Protein AF-A0A838LC23-F1 (afdb_monomer_lite)

pLDDT: mean 72.37, std 18.33, range [34.78, 92.19]

Radius of gyration: 17.29 Å; chains: 1; bounding box: 54×26×39 Å

Foldseek 3Di:
DDDDDAPDDDDDDPPVPPQKDALVRLCVLQVDDSVVVVVCCVVVLFDWDPPPPPGNNDHTIGGPVRNVSSNVLVVCVVVVNDPVLVVQQVVCCVVPVAGDDDPDGDDDPPPPDDDD

Structure (mmCIF, N/CA/C/O backbone):
data_AF-A0A838LC23-F1
#
_entry.id   AF-A0A838LC23-F1
#
loop_
_atom_site.group_PDB
_atom_site.id
_atom_site.type_symbol
_atom_site.label_atom_id
_atom_site.label_alt_id
_atom_site.label_comp_id
_atom_site.label_asym_id
_atom_site.label_entity_id
_atom_site.label_seq_id
_atom_site.pdbx_PDB_ins_code
_atom_site.Cartn_x
_atom_site.Cartn_y
_atom_site.Cartn_z
_atom_site.occupancy
_atom_site.B_iso_or_equiv
_atom_site.auth_seq_id
_atom_site.auth_comp_id
_atom_site.auth_asym_id
_atom_site.auth_atom_id
_atom_site.pdbx_PDB_model_num
ATOM 1 N N . MET A 1 1 ? 33.269 -15.968 -27.480 1.00 42.66 1 MET A N 1
ATOM 2 C CA . MET A 1 1 ? 33.256 -14.563 -27.023 1.00 42.66 1 MET A CA 1
ATOM 3 C C . MET A 1 1 ? 31.941 -14.338 -26.306 1.00 42.66 1 MET A C 1
ATOM 5 O O . MET A 1 1 ? 30.905 -14.372 -26.953 1.00 42.66 1 MET A O 1
ATOM 9 N N . ILE A 1 2 ? 31.968 -14.245 -24.980 1.00 35.91 2 ILE A N 1
ATOM 10 C CA . ILE A 1 2 ? 30.769 -14.066 -24.156 1.00 35.91 2 ILE A CA 1
ATOM 11 C C . ILE A 1 2 ? 30.763 -12.587 -23.769 1.00 35.91 2 ILE A C 1
ATOM 13 O O . ILE A 1 2 ? 31.523 -12.183 -22.892 1.00 35.91 2 ILE A O 1
ATOM 17 N N . SER A 1 3 ? 30.007 -11.758 -24.488 1.00 36.31 3 SER A N 1
ATOM 18 C CA . SER A 1 3 ? 29.902 -10.333 -24.165 1.00 36.31 3 SER A CA 1
ATOM 19 C C . SER A 1 3 ? 28.948 -10.154 -22.991 1.00 36.31 3 SER A C 1
ATOM 21 O O . SER A 1 3 ? 27.731 -10.192 -23.150 1.00 36.31 3 SER A O 1
ATOM 23 N N . ASN A 1 4 ? 29.532 -9.960 -21.813 1.00 42.53 4 ASN A N 1
ATOM 24 C CA . ASN A 1 4 ? 28.885 -9.443 -20.618 1.00 42.53 4 ASN A CA 1
ATOM 25 C C . ASN A 1 4 ? 29.453 -8.040 -20.361 1.00 42.53 4 ASN A C 1
ATOM 27 O O . ASN A 1 4 ? 30.651 -7.939 -20.125 1.00 42.53 4 ASN A O 1
ATOM 31 N N . VAL A 1 5 ? 28.628 -6.988 -20.447 1.00 43.78 5 VAL A N 1
ATOM 32 C CA . VAL A 1 5 ? 28.786 -5.703 -19.730 1.00 43.78 5 VAL A CA 1
ATOM 33 C C . VAL A 1 5 ? 27.524 -4.841 -19.941 1.00 43.78 5 VAL A C 1
ATOM 35 O O . VAL A 1 5 ? 27.217 -4.385 -21.038 1.00 43.78 5 VAL A O 1
ATOM 38 N N . SER A 1 6 ? 26.777 -4.691 -18.846 1.00 38.75 6 SER A N 1
ATOM 39 C CA . SER A 1 6 ? 26.030 -3.512 -18.382 1.00 38.75 6 SER A CA 1
ATOM 40 C C . SER A 1 6 ? 25.152 -2.721 -19.368 1.00 38.75 6 SER A C 1
ATOM 42 O O . SER A 1 6 ? 25.588 -1.732 -19.951 1.00 38.75 6 SER A O 1
ATOM 44 N N . ARG A 1 7 ? 23.846 -3.027 -19.404 1.00 47.00 7 ARG A N 1
ATOM 45 C CA . ARG A 1 7 ? 22.802 -2.063 -19.814 1.00 47.00 7 ARG A CA 1
ATOM 46 C C . ARG A 1 7 ? 22.280 -1.296 -18.593 1.00 47.00 7 ARG A C 1
ATOM 48 O O . ARG A 1 7 ? 21.163 -1.503 -18.137 1.00 47.00 7 ARG A O 1
ATOM 55 N N . ILE A 1 8 ? 23.106 -0.405 -18.056 1.00 45.53 8 ILE A N 1
ATOM 56 C CA . ILE A 1 8 ? 22.646 0.679 -17.178 1.00 45.53 8 ILE A CA 1
ATOM 57 C C . ILE A 1 8 ? 22.173 1.828 -18.078 1.00 45.53 8 ILE A C 1
ATOM 59 O O . ILE A 1 8 ? 22.961 2.352 -18.859 1.00 45.53 8 ILE A O 1
ATOM 63 N N . GLY A 1 9 ? 20.882 2.178 -18.016 1.00 54.19 9 GLY A N 1
ATOM 64 C CA . GLY A 1 9 ? 20.316 3.319 -18.755 1.00 54.19 9 GLY A CA 1
ATOM 65 C C . GLY A 1 9 ? 19.369 2.999 -19.917 1.00 54.19 9 GLY A C 1
ATOM 66 O O . GLY A 1 9 ? 19.080 3.893 -20.708 1.00 54.19 9 GLY A O 1
ATOM 67 N N . GLN A 1 10 ? 18.855 1.769 -20.048 1.00 64.62 10 GLN A N 1
ATOM 68 C CA . GLN A 1 10 ? 17.748 1.548 -20.985 1.00 64.62 10 GLN A CA 1
ATOM 69 C C . GLN A 1 10 ? 16.475 2.219 -20.432 1.00 64.62 10 GLN A C 1
ATOM 71 O O . GLN A 1 10 ? 16.121 1.927 -19.284 1.00 64.62 10 GLN A O 1
ATOM 76 N N . PRO A 1 11 ? 15.798 3.108 -21.195 1.00 68.94 11 PRO A N 1
ATOM 77 C CA . PRO A 1 11 ? 14.544 3.707 -20.749 1.00 68.94 11 PRO A CA 1
ATOM 78 C C . PRO A 1 11 ? 13.541 2.602 -20.420 1.00 68.94 11 PRO A C 1
ATOM 80 O O . PRO A 1 11 ? 13.512 1.566 -21.095 1.00 68.94 11 PRO A O 1
ATOM 83 N N . LEU A 1 12 ? 12.751 2.805 -19.361 1.00 71.12 12 LEU A N 1
ATOM 84 C CA . LEU A 1 12 ? 11.677 1.872 -19.043 1.00 71.12 12 LEU A CA 1
ATOM 85 C C . LEU A 1 12 ? 10.766 1.731 -20.273 1.00 71.12 12 LEU A C 1
ATOM 87 O O . LEU A 1 12 ? 10.498 2.740 -20.933 1.00 71.12 12 LEU A O 1
ATOM 91 N N . PRO A 1 13 ? 10.277 0.514 -20.573 1.00 76.94 13 PRO A N 1
ATOM 92 C CA . PRO A 1 13 ? 9.235 0.358 -21.574 1.00 76.94 13 PRO A CA 1
ATOM 93 C C . PRO A 1 13 ? 8.042 1.279 -21.246 1.00 76.94 13 PRO A C 1
ATOM 95 O O . PRO A 1 13 ? 7.866 1.659 -20.080 1.00 76.94 13 PRO A O 1
ATOM 98 N N . PRO A 1 14 ? 7.206 1.650 -22.224 1.00 79.69 14 PRO A N 1
ATOM 99 C CA . PRO A 1 14 ? 5.963 2.367 -21.947 1.00 79.69 14 PRO A CA 1
ATOM 100 C C . PRO A 1 14 ? 5.136 1.643 -20.874 1.00 79.69 14 PRO A C 1
ATOM 102 O O . PRO A 1 14 ? 5.184 0.420 -20.763 1.00 79.69 14 PRO A O 1
ATOM 105 N N . ARG A 1 15 ? 4.429 2.387 -20.013 1.00 75.06 15 ARG A N 1
ATOM 106 C CA . ARG A 1 15 ? 3.652 1.801 -18.898 1.00 75.06 15 ARG A CA 1
ATOM 107 C C . ARG A 1 15 ? 2.592 0.805 -19.388 1.00 75.06 15 ARG A C 1
ATOM 109 O O . ARG A 1 15 ? 2.394 -0.219 -18.741 1.00 75.06 15 ARG A O 1
ATOM 116 N N . GLU A 1 16 ? 1.967 1.101 -20.525 1.00 78.38 16 GLU A N 1
ATOM 117 C CA . GLU A 1 16 ? 0.937 0.275 -21.169 1.00 78.38 16 GLU A CA 1
ATOM 118 C C . GLU A 1 16 ? 1.428 -1.133 -21.544 1.00 78.38 16 GLU A C 1
ATOM 120 O O . GLU A 1 16 ? 0.683 -2.095 -21.396 1.00 78.38 16 GLU A O 1
ATOM 125 N N . ASP A 1 17 ? 2.707 -1.286 -21.897 1.00 77.31 17 ASP A N 1
ATOM 126 C CA . ASP A 1 17 ? 3.287 -2.570 -22.314 1.00 77.31 17 ASP A CA 1
ATOM 127 C C . ASP A 1 17 ? 3.836 -3.414 -21.151 1.00 77.31 17 ASP A C 1
ATOM 129 O O . ASP A 1 17 ? 4.308 -4.536 -21.348 1.00 77.31 17 ASP A O 1
ATOM 133 N N . ARG A 1 18 ? 3.865 -2.869 -19.927 1.00 82.25 18 ARG A N 1
ATOM 134 C CA . ARG A 1 18 ? 4.611 -3.477 -18.815 1.00 82.25 18 ARG A CA 1
ATOM 135 C C . ARG A 1 18 ? 3.790 -4.409 -17.938 1.00 82.25 18 ARG A C 1
ATOM 137 O O . ARG A 1 18 ? 4.335 -5.396 -17.454 1.00 82.25 18 ARG A O 1
ATOM 144 N N . GLY A 1 19 ? 2.536 -4.073 -17.639 1.00 84.44 19 GLY A N 1
ATOM 145 C CA . GLY A 1 19 ? 1.754 -4.766 -16.599 1.00 84.44 19 GLY A CA 1
ATOM 146 C C . GLY A 1 19 ? 2.311 -4.606 -15.168 1.00 84.44 19 GLY A C 1
ATOM 147 O O . GLY A 1 19 ? 1.817 -5.229 -14.228 1.00 84.44 19 GLY A O 1
ATOM 148 N N . TRP A 1 20 ? 3.333 -3.764 -14.978 1.00 87.25 20 TRP A N 1
ATOM 149 C CA . TRP A 1 20 ? 3.954 -3.457 -13.691 1.00 87.25 20 TRP A CA 1
ATOM 150 C C . TRP A 1 20 ? 4.399 -1.998 -13.619 1.00 87.25 20 TRP A C 1
ATOM 152 O O . TRP A 1 20 ? 4.674 -1.349 -14.628 1.00 87.25 20 TRP A O 1
ATOM 162 N N . VAL A 1 21 ? 4.532 -1.507 -12.394 1.00 86.62 21 VAL A N 1
ATOM 163 C CA . VAL A 1 21 ? 4.947 -0.148 -12.057 1.00 86.62 21 VAL A CA 1
ATOM 164 C C . VAL A 1 21 ? 6.118 -0.173 -11.082 1.00 86.62 21 VAL A C 1
ATOM 166 O O . VAL A 1 21 ? 6.342 -1.146 -10.362 1.00 86.62 21 VAL A O 1
ATOM 169 N N . THR A 1 22 ? 6.912 0.888 -11.075 1.00 88.12 22 THR A N 1
ATOM 170 C CA . THR A 1 22 ? 7.973 1.086 -10.082 1.00 88.12 22 THR A CA 1
ATOM 171 C C . THR A 1 22 ? 7.418 1.704 -8.801 1.00 88.12 22 THR A C 1
ATOM 173 O O . THR A 1 22 ? 6.353 2.321 -8.790 1.00 88.12 22 THR A O 1
ATOM 176 N N . THR A 1 23 ? 8.178 1.609 -7.708 1.00 87.62 23 THR A N 1
ATOM 177 C CA . THR A 1 23 ? 7.847 2.305 -6.454 1.00 87.62 23 THR A CA 1
ATOM 178 C C . THR A 1 23 ? 7.678 3.815 -6.652 1.00 87.62 23 THR A C 1
ATOM 180 O O . THR A 1 23 ? 6.774 4.404 -6.068 1.00 87.62 23 THR A O 1
ATOM 183 N N . SER A 1 24 ? 8.521 4.444 -7.477 1.00 87.12 24 SER A N 1
ATOM 184 C CA . SER A 1 24 ? 8.453 5.887 -7.744 1.00 87.12 24 SER A CA 1
ATOM 185 C C . SER A 1 24 ? 7.182 6.269 -8.499 1.00 87.12 24 SER A C 1
ATOM 187 O O . SER A 1 24 ? 6.521 7.230 -8.125 1.00 87.12 24 SER A O 1
ATOM 189 N N . GLU A 1 25 ? 6.819 5.484 -9.516 1.00 89.00 25 GLU A N 1
ATOM 190 C CA . GLU A 1 25 ? 5.574 5.647 -10.276 1.00 89.00 25 GLU A CA 1
ATOM 191 C C . GLU A 1 25 ? 4.341 5.509 -9.369 1.00 89.00 25 GLU A C 1
ATOM 193 O O . GLU A 1 25 ? 3.420 6.315 -9.450 1.00 89.00 25 GLU A O 1
ATOM 198 N N . LEU A 1 26 ? 4.349 4.543 -8.446 1.00 91.19 26 LEU A N 1
ATOM 199 C CA . LEU A 1 26 ? 3.265 4.377 -7.480 1.00 91.19 26 LEU A CA 1
ATOM 200 C C . LEU A 1 26 ? 3.157 5.569 -6.516 1.00 91.19 26 LEU A C 1
ATOM 202 O O . LEU A 1 26 ? 2.048 6.017 -6.229 1.00 91.19 26 LEU A O 1
ATOM 206 N N . ILE A 1 27 ? 4.281 6.083 -6.008 1.00 92.19 27 ILE A N 1
ATOM 207 C CA . ILE A 1 27 ? 4.307 7.253 -5.112 1.00 92.19 27 ILE A CA 1
ATOM 208 C C . ILE A 1 27 ? 3.732 8.486 -5.816 1.00 92.19 27 ILE A C 1
ATOM 210 O O . ILE A 1 27 ? 2.876 9.162 -5.244 1.00 92.19 27 ILE A O 1
ATOM 214 N N . ASP A 1 28 ? 4.161 8.736 -7.055 1.00 91.12 28 ASP A N 1
ATOM 215 C CA . ASP A 1 28 ? 3.697 9.853 -7.886 1.00 91.12 28 ASP A CA 1
ATOM 216 C C . ASP A 1 28 ? 2.169 9.821 -8.086 1.00 91.12 28 ASP A C 1
ATOM 218 O O . ASP A 1 28 ? 1.487 10.826 -7.905 1.00 91.12 28 ASP A O 1
ATOM 222 N N . GLU A 1 29 ? 1.599 8.638 -8.333 1.00 91.88 29 GLU A N 1
ATOM 223 C CA . GLU A 1 29 ? 0.168 8.478 -8.632 1.00 91.88 29 GLU A CA 1
ATOM 224 C C . GLU A 1 29 ? -0.762 8.369 -7.411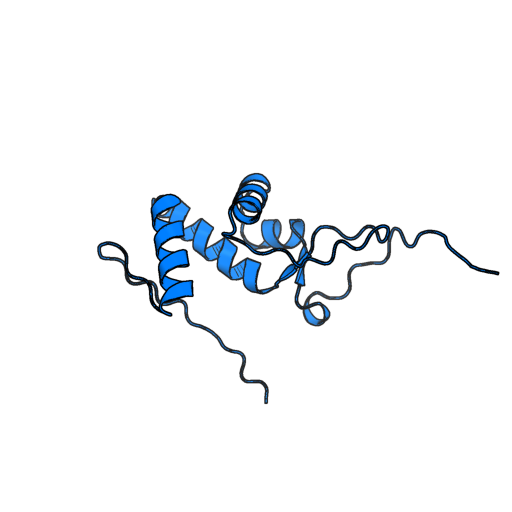 1.00 91.88 29 GLU A C 1
ATOM 226 O O . GLU A 1 29 ? -1.994 8.431 -7.550 1.00 91.88 29 GLU A O 1
ATOM 231 N N . THR A 1 30 ? -0.214 8.139 -6.215 1.00 90.12 30 THR A N 1
ATOM 232 C CA . THR A 1 30 ? -1.017 7.856 -5.010 1.00 90.12 30 THR A CA 1
ATOM 233 C C . THR A 1 30 ? -0.750 8.800 -3.843 1.00 90.12 30 THR A C 1
ATOM 235 O O . THR A 1 30 ? -1.468 8.723 -2.849 1.00 90.12 30 THR A O 1
ATOM 238 N N . SER A 1 31 ? 0.233 9.706 -3.951 1.00 87.44 31 SER A N 1
ATOM 239 C CA . SER A 1 31 ? 0.620 10.651 -2.884 1.00 87.44 31 SER A CA 1
ATOM 240 C C . SER A 1 31 ? 1.001 9.984 -1.551 1.00 87.44 31 SER A C 1
ATOM 242 O O . SER A 1 31 ? 1.067 10.634 -0.510 1.00 87.44 31 SER A O 1
ATOM 244 N N . VAL A 1 32 ? 1.277 8.679 -1.567 1.00 90.38 32 VAL A N 1
ATOM 245 C CA . VAL A 1 32 ? 1.779 7.928 -0.413 1.00 90.38 32 VAL A CA 1
ATOM 246 C C . VAL A 1 32 ? 3.277 8.156 -0.257 1.00 90.38 32 VAL A C 1
ATOM 248 O O . VAL A 1 32 ? 4.010 8.362 -1.220 1.00 90.38 32 VAL A O 1
ATOM 251 N N . THR A 1 33 ? 3.777 8.057 0.966 1.00 91.56 33 THR A N 1
ATOM 252 C CA . THR A 1 33 ? 5.218 8.140 1.213 1.00 91.56 33 THR A CA 1
ATOM 253 C C . THR A 1 33 ? 5.923 6.827 0.875 1.00 91.56 33 THR A C 1
ATOM 255 O O . THR A 1 33 ? 5.366 5.740 1.040 1.00 91.56 33 THR A O 1
ATOM 258 N N . TYR A 1 34 ? 7.211 6.908 0.524 1.00 89.38 34 TYR A N 1
ATOM 259 C CA . TYR A 1 34 ? 8.064 5.725 0.343 1.00 89.38 34 TYR A CA 1
ATOM 260 C C . TYR A 1 34 ? 7.998 4.760 1.536 1.00 89.38 34 TYR A C 1
ATOM 262 O O . TYR A 1 34 ? 7.929 3.550 1.353 1.00 89.38 34 TYR A O 1
ATOM 270 N N . ARG A 1 35 ? 7.968 5.289 2.768 1.00 86.19 35 ARG A N 1
ATOM 271 C CA . ARG A 1 35 ? 7.889 4.470 3.987 1.00 86.19 35 ARG A CA 1
ATOM 272 C C . ARG A 1 35 ? 6.567 3.729 4.124 1.00 86.19 35 ARG A C 1
ATOM 274 O O . ARG A 1 35 ? 6.572 2.609 4.618 1.00 86.19 35 ARG A O 1
ATOM 281 N N . GLN A 1 36 ? 5.454 4.336 3.715 1.00 92.06 36 GLN A N 1
ATOM 282 C CA . GLN A 1 36 ? 4.162 3.650 3.705 1.00 92.06 36 GLN A CA 1
ATOM 283 C C . GLN A 1 36 ? 4.188 2.489 2.717 1.00 92.06 36 GLN A C 1
ATOM 285 O O . GLN A 1 36 ? 3.823 1.382 3.093 1.00 92.06 36 GLN A O 1
ATOM 290 N N . VAL A 1 37 ? 4.713 2.711 1.509 1.00 90.31 37 VAL A N 1
ATOM 291 C CA . VAL A 1 37 ? 4.865 1.650 0.504 1.00 90.31 37 VAL A CA 1
ATOM 292 C C . VAL A 1 37 ? 5.773 0.538 1.020 1.00 90.31 37 VAL A C 1
ATOM 294 O O . VAL A 1 37 ? 5.383 -0.623 0.997 1.00 90.31 37 VAL A O 1
ATOM 297 N N . ASP A 1 38 ? 6.952 0.874 1.547 1.00 87.75 38 ASP A N 1
ATOM 298 C CA . ASP A 1 38 ? 7.887 -0.106 2.109 1.00 87.75 38 ASP A CA 1
ATOM 299 C C . ASP A 1 38 ? 7.258 -0.916 3.252 1.00 87.75 38 ASP A C 1
ATOM 301 O O . ASP A 1 38 ? 7.331 -2.147 3.266 1.00 87.75 38 ASP A O 1
ATOM 305 N N . TYR A 1 39 ? 6.556 -0.241 4.166 1.00 90.12 39 TYR A N 1
ATOM 306 C CA . TYR A 1 39 ? 5.829 -0.899 5.243 1.00 90.12 39 TYR A CA 1
ATOM 307 C C . TYR A 1 39 ? 4.737 -1.832 4.704 1.00 90.12 39 TYR A C 1
ATOM 309 O O . TYR A 1 39 ? 4.624 -2.968 5.170 1.00 90.12 39 TYR A O 1
ATOM 317 N N . TRP A 1 40 ? 3.936 -1.391 3.731 1.00 91.12 40 TRP A N 1
ATOM 318 C CA . TRP A 1 40 ? 2.864 -2.199 3.149 1.00 91.12 40 TRP A CA 1
ATOM 319 C C . TRP A 1 40 ? 3.398 -3.424 2.410 1.00 91.12 40 TRP A C 1
ATOM 321 O O . TRP A 1 40 ? 2.846 -4.508 2.575 1.00 91.12 40 TRP A O 1
ATOM 331 N N . LEU A 1 41 ? 4.510 -3.294 1.687 1.00 88.56 41 LEU A N 1
ATOM 332 C CA . LEU A 1 41 ? 5.177 -4.424 1.034 1.00 88.56 41 LEU A CA 1
ATOM 333 C C . LEU A 1 41 ? 5.731 -5.414 2.064 1.00 88.56 41 LEU A C 1
ATOM 335 O O . LEU A 1 41 ? 5.528 -6.617 1.944 1.00 88.56 41 LEU A O 1
ATOM 339 N N . ARG A 1 42 ? 6.375 -4.918 3.128 1.00 86.56 42 ARG A N 1
ATOM 340 C CA . ARG A 1 42 ? 6.913 -5.764 4.205 1.00 86.56 42 ARG A CA 1
ATOM 341 C C . ARG A 1 42 ? 5.825 -6.500 4.986 1.00 86.56 42 ARG A C 1
ATOM 343 O O . ARG A 1 42 ? 6.094 -7.529 5.596 1.00 86.56 42 ARG A O 1
ATOM 350 N N . THR A 1 43 ? 4.616 -5.951 5.014 1.00 85.81 43 THR A N 1
ATOM 351 C CA . THR A 1 43 ? 3.492 -6.508 5.770 1.00 85.81 43 THR A CA 1
ATOM 352 C C . THR A 1 43 ? 2.482 -7.283 4.932 1.00 85.81 43 THR A C 1
ATOM 354 O O . THR A 1 43 ? 1.516 -7.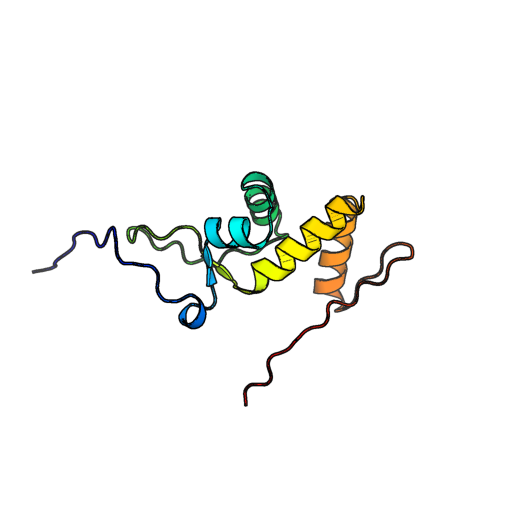781 5.515 1.00 85.81 43 THR A O 1
ATOM 357 N N . GLY A 1 44 ? 2.702 -7.390 3.617 1.00 85.19 44 GLY A N 1
ATOM 358 C CA . GLY A 1 44 ? 1.835 -8.112 2.682 1.00 85.19 44 GLY A CA 1
ATOM 359 C C . GLY A 1 44 ? 0.573 -7.357 2.257 1.00 85.19 44 GLY A C 1
ATOM 360 O O . GLY A 1 44 ? -0.287 -7.935 1.606 1.00 85.19 44 GLY A O 1
ATOM 361 N N . LEU A 1 45 ? 0.440 -6.073 2.609 1.00 86.12 45 LEU A N 1
ATOM 362 C CA . LEU A 1 45 ? -0.675 -5.229 2.159 1.00 86.12 45 LEU A CA 1
ATOM 363 C C . LEU A 1 45 ? -0.543 -4.835 0.683 1.00 86.12 45 LEU A C 1
ATOM 365 O O . LEU A 1 45 ? -1.550 -4.598 0.022 1.00 86.12 45 LEU A O 1
ATOM 369 N N . LEU A 1 46 ? 0.691 -4.773 0.183 1.00 87.12 46 LEU A N 1
ATOM 370 C CA . LEU A 1 46 ? 1.013 -4.688 -1.237 1.00 87.12 46 LEU A CA 1
ATOM 371 C C . LEU A 1 46 ? 1.880 -5.887 -1.630 1.00 87.12 46 LEU A C 1
ATOM 373 O O . LEU A 1 46 ? 2.629 -6.412 -0.804 1.00 87.12 46 LEU A O 1
ATOM 377 N N . ALA A 1 47 ? 1.821 -6.273 -2.901 1.00 84.12 47 ALA A N 1
ATOM 378 C CA . ALA A 1 47 ? 2.639 -7.338 -3.469 1.00 84.12 47 ALA A CA 1
ATOM 379 C C . ALA A 1 47 ? 3.794 -6.776 -4.310 1.00 84.12 47 ALA A C 1
ATOM 381 O O . ALA A 1 47 ? 3.653 -5.771 -5.009 1.00 84.12 47 ALA A O 1
ATOM 382 N N . THR A 1 48 ? 4.939 -7.454 -4.274 1.00 83.19 48 THR A N 1
ATOM 383 C CA . THR A 1 48 ? 6.029 -7.262 -5.238 1.00 83.19 48 THR A CA 1
ATOM 384 C C . THR A 1 48 ? 6.006 -8.378 -6.263 1.00 83.19 48 THR A C 1
ATOM 386 O O . THR A 1 48 ? 5.705 -9.516 -5.913 1.00 83.19 48 THR A O 1
ATOM 389 N N . LEU A 1 49 ? 6.419 -8.092 -7.495 1.00 75.75 49 LEU A N 1
ATOM 390 C CA . LEU A 1 49 ? 6.840 -9.164 -8.390 1.00 75.75 49 LEU A CA 1
ATOM 391 C C . LEU A 1 49 ? 8.169 -9.733 -7.874 1.00 75.75 49 LEU A C 1
ATOM 393 O O . LEU A 1 49 ? 9.068 -8.970 -7.516 1.00 75.75 49 LEU A O 1
ATOM 397 N N . GLU A 1 50 ? 8.291 -11.061 -7.832 1.00 65.19 50 GLU A N 1
ATOM 398 C CA . GLU A 1 50 ? 9.493 -11.777 -7.359 1.00 65.19 50 GLU A CA 1
ATOM 399 C C . GLU A 1 50 ? 10.711 -11.603 -8.282 1.00 65.19 50 GLU A C 1
ATOM 401 O O . GLU A 1 50 ? 11.809 -12.060 -7.966 1.00 65.19 50 GLU A O 1
ATOM 406 N N . ASP A 1 51 ? 10.537 -10.905 -9.407 1.00 55.97 51 ASP A N 1
ATOM 407 C CA . ASP A 1 51 ? 11.573 -10.662 -10.401 1.00 55.97 51 ASP A CA 1
ATOM 408 C C . ASP A 1 51 ? 12.586 -9.623 -9.888 1.00 55.97 51 ASP A C 1
ATOM 410 O O . ASP A 1 51 ? 12.582 -8.437 -10.236 1.00 55.97 51 ASP A O 1
ATOM 414 N N . ILE A 1 52 ? 13.473 -10.076 -9.002 1.00 49.34 52 ILE A N 1
ATOM 415 C CA . ILE A 1 52 ? 14.743 -9.411 -8.748 1.00 49.34 52 ILE A CA 1
ATOM 416 C C . ILE A 1 52 ? 15.575 -9.685 -9.994 1.00 49.34 52 ILE A C 1
ATOM 418 O O . ILE A 1 52 ? 16.144 -10.760 -10.130 1.00 49.34 52 ILE A O 1
ATOM 422 N N . HIS A 1 53 ? 15.623 -8.736 -10.923 1.00 52.25 53 HIS A N 1
ATOM 423 C CA . HIS A 1 53 ? 16.525 -8.802 -12.067 1.00 52.25 53 HIS A CA 1
ATOM 424 C C . HIS A 1 53 ? 17.913 -8.303 -11.609 1.00 52.25 53 HIS A C 1
ATOM 426 O O . HIS A 1 53 ? 18.112 -7.087 -11.496 1.00 52.25 53 HIS A O 1
ATOM 432 N N . PRO A 1 54 ? 18.887 -9.177 -11.279 1.00 42.84 54 PRO A N 1
ATOM 433 C CA . PRO A 1 54 ? 20.215 -8.719 -1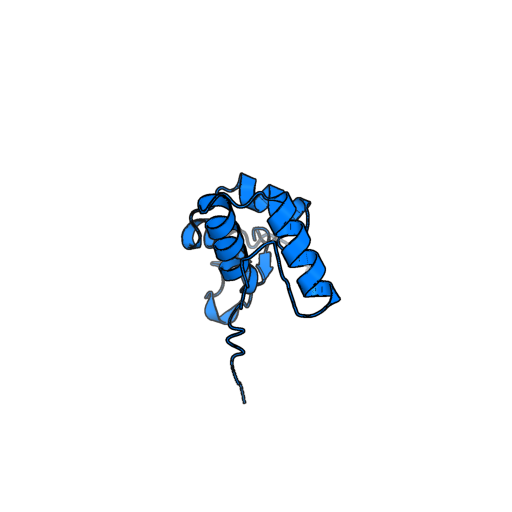0.897 1.00 42.84 54 PRO A CA 1
ATOM 434 C C . PRO A 1 54 ? 20.893 -8.049 -12.101 1.00 42.84 54 PRO A C 1
ATOM 436 O O . PRO A 1 54 ? 21.151 -8.682 -13.120 1.00 42.84 54 PRO A O 1
ATOM 439 N N . GLY A 1 55 ? 21.208 -6.756 -11.983 1.00 48.97 55 GLY A N 1
ATOM 440 C CA . GLY A 1 55 ? 22.149 -6.077 -12.885 1.00 48.97 55 GLY A CA 1
ATOM 441 C C . GLY A 1 55 ? 21.578 -5.271 -14.062 1.00 48.97 55 GLY A C 1
ATOM 442 O O . GLY A 1 55 ? 22.370 -4.786 -14.866 1.00 48.97 55 GLY A O 1
ATOM 443 N N . THR A 1 56 ? 20.262 -5.053 -14.173 1.00 53.69 56 THR A N 1
ATOM 444 C CA . THR A 1 56 ? 19.668 -4.215 -15.249 1.00 53.69 56 THR A CA 1
ATOM 445 C C . THR A 1 56 ? 19.307 -2.788 -14.826 1.00 53.69 56 THR A C 1
ATOM 447 O O . THR A 1 56 ? 18.769 -2.020 -15.619 1.00 53.69 56 THR A O 1
ATOM 450 N N . GLY A 1 57 ? 19.608 -2.400 -13.582 1.00 54.53 57 GLY A N 1
ATOM 451 C CA . GLY A 1 57 ? 19.294 -1.064 -13.058 1.00 54.53 57 GLY A CA 1
ATOM 452 C C . GLY A 1 57 ? 17.796 -0.800 -12.862 1.00 54.53 57 GLY A C 1
ATOM 453 O O . GLY A 1 57 ? 17.409 0.334 -12.593 1.00 54.53 57 GLY A O 1
ATOM 454 N N . TRP A 1 58 ? 16.944 -1.821 -12.987 1.00 58.59 58 TRP A N 1
ATOM 455 C CA . TRP A 1 58 ? 15.511 -1.683 -12.761 1.00 58.59 58 TRP A CA 1
ATOM 456 C C . TRP A 1 58 ? 15.184 -1.749 -11.266 1.00 58.59 58 TRP A C 1
ATOM 458 O O . TRP A 1 58 ? 15.595 -2.662 -10.553 1.00 58.59 58 TRP A O 1
ATOM 468 N N . THR A 1 59 ? 14.438 -0.752 -10.791 1.00 67.06 59 THR A N 1
ATOM 469 C CA . THR A 1 59 ? 13.865 -0.709 -9.440 1.00 67.06 59 THR A CA 1
ATOM 470 C C . THR A 1 59 ? 12.830 -1.824 -9.251 1.00 67.06 59 THR A C 1
ATOM 472 O O . THR A 1 59 ? 12.250 -2.312 -10.221 1.00 67.06 59 THR A O 1
ATOM 475 N N . ARG A 1 60 ? 12.585 -2.200 -7.985 1.00 78.25 60 ARG A N 1
ATOM 476 C CA . ARG A 1 60 ? 11.508 -3.101 -7.544 1.00 78.25 60 ARG A CA 1
ATOM 477 C C . ARG A 1 60 ? 10.229 -2.889 -8.368 1.00 78.25 60 ARG A C 1
ATOM 479 O O . ARG A 1 60 ? 9.710 -1.772 -8.425 1.00 78.25 60 ARG A O 1
ATOM 486 N N . ARG A 1 61 ? 9.744 -3.972 -8.980 1.00 86.25 61 ARG A N 1
ATOM 487 C CA . ARG A 1 61 ? 8.532 -3.992 -9.802 1.00 86.25 61 ARG A CA 1
ATOM 488 C C . ARG A 1 61 ? 7.331 -4.412 -8.967 1.00 86.25 61 ARG A C 1
ATOM 490 O O . ARG A 1 61 ? 7.386 -5.384 -8.213 1.00 86.25 61 ARG A O 1
ATOM 497 N N . LEU A 1 62 ? 6.254 -3.664 -9.119 1.00 85.50 62 LEU A N 1
ATOM 498 C CA . LEU A 1 62 ? 4.971 -3.874 -8.473 1.00 85.50 62 LEU A CA 1
ATOM 499 C C . LEU A 1 62 ? 3.952 -4.194 -9.565 1.00 85.50 62 LEU A C 1
ATOM 501 O O . LEU A 1 62 ? 3.970 -3.520 -10.592 1.00 85.50 62 LEU A O 1
ATOM 505 N N . PRO A 1 63 ? 3.070 -5.181 -9.389 1.00 88.12 63 PRO A N 1
ATOM 506 C CA . PRO A 1 63 ? 1.929 -5.355 -10.284 1.00 88.12 63 PRO A CA 1
ATOM 507 C C . PRO A 1 63 ? 1.140 -4.041 -10.472 1.00 88.12 63 PRO A C 1
ATOM 509 O O . PRO A 1 63 ? 1.065 -3.220 -9.554 1.00 88.12 63 PRO A O 1
ATOM 512 N N . ALA A 1 64 ? 0.565 -3.798 -11.652 1.00 87.00 64 ALA A N 1
ATOM 513 C CA . ALA A 1 64 ? -0.150 -2.541 -11.918 1.00 87.00 64 ALA A CA 1
ATOM 514 C C . ALA A 1 64 ? -1.369 -2.319 -10.992 1.00 87.00 64 ALA A C 1
ATOM 516 O O . ALA A 1 64 ? -1.686 -1.180 -10.645 1.00 87.00 64 ALA A O 1
ATOM 517 N N . ASP A 1 65 ? -1.997 -3.394 -10.498 1.00 85.50 65 ASP A N 1
ATOM 518 C CA . ASP A 1 65 ? -3.110 -3.340 -9.537 1.00 85.50 65 ASP A CA 1
ATOM 519 C C . ASP A 1 65 ? -2.696 -2.806 -8.149 1.00 85.50 65 ASP A C 1
ATOM 521 O O . ASP A 1 65 ? -3.551 -2.464 -7.327 1.00 85.50 65 ASP A O 1
ATOM 525 N N . GLN A 1 66 ? -1.393 -2.662 -7.877 1.00 90.56 66 GLN A N 1
ATOM 526 C CA . GLN A 1 66 ? -0.916 -2.072 -6.626 1.00 90.56 66 GLN A CA 1
ATOM 527 C C . GLN A 1 66 ? -1.233 -0.574 -6.515 1.00 90.56 66 GLN A C 1
ATOM 529 O O . GLN A 1 66 ? -1.375 -0.087 -5.396 1.00 90.56 66 GLN A O 1
ATOM 534 N N . ILE A 1 67 ? -1.391 0.161 -7.626 1.00 89.88 67 ILE A N 1
ATOM 535 C CA . ILE A 1 67 ? -1.767 1.589 -7.600 1.00 89.88 67 ILE A CA 1
ATOM 536 C C . ILE A 1 67 ? -3.159 1.799 -6.983 1.00 89.88 67 ILE A C 1
ATOM 538 O O . ILE A 1 67 ? -3.253 2.493 -5.964 1.00 89.88 67 ILE A O 1
ATOM 542 N N . PRO A 1 68 ? -4.250 1.219 -7.527 1.00 87.94 68 PRO A N 1
ATOM 543 C CA . PRO A 1 68 ? -5.577 1.394 -6.941 1.00 87.94 68 PRO A CA 1
ATOM 544 C C . PRO A 1 68 ? -5.659 0.821 -5.521 1.00 87.94 68 PRO A C 1
ATOM 546 O O . PRO A 1 68 ? -6.303 1.419 -4.659 1.00 87.94 68 PRO A O 1
ATOM 549 N N . ARG A 1 69 ? -4.935 -0.268 -5.230 1.00 89.62 69 ARG A N 1
ATOM 550 C CA . ARG A 1 69 ? -4.828 -0.830 -3.876 1.00 89.62 69 ARG A CA 1
ATOM 551 C C . ARG A 1 69 ? -4.180 0.148 -2.888 1.00 89.62 69 ARG A C 1
ATOM 553 O O . ARG A 1 69 ? -4.739 0.402 -1.824 1.00 89.62 69 ARG A O 1
ATOM 560 N N . ALA A 1 70 ? -3.036 0.734 -3.241 1.00 90.88 70 ALA A N 1
ATOM 561 C CA . ALA A 1 70 ? -2.341 1.726 -2.421 1.00 90.88 70 ALA A CA 1
ATOM 562 C C . ALA A 1 70 ? -3.191 2.985 -2.204 1.00 90.88 70 ALA A C 1
ATOM 564 O O . ALA A 1 70 ? -3.255 3.504 -1.088 1.00 90.88 70 ALA A O 1
ATOM 565 N N . ARG A 1 71 ? -3.901 3.441 -3.245 1.00 90.88 71 ARG A N 1
ATOM 566 C CA . ARG A 1 71 ? -4.840 4.565 -3.155 1.00 90.88 71 ARG A CA 1
ATOM 567 C C . ARG A 1 71 ? -5.985 4.271 -2.185 1.00 90.88 71 ARG A C 1
ATOM 569 O O . ARG A 1 71 ? -6.289 5.119 -1.351 1.00 90.88 71 ARG A O 1
ATOM 576 N N . ALA A 1 72 ? -6.580 3.080 -2.250 1.00 88.06 72 ALA A N 1
ATOM 577 C CA . ALA A 1 72 ? -7.634 2.675 -1.323 1.00 88.06 72 ALA A CA 1
ATOM 578 C C . ALA A 1 72 ? -7.124 2.666 0.127 1.00 88.06 72 ALA A C 1
ATOM 580 O O . ALA A 1 72 ? -7.721 3.307 0.988 1.00 88.06 72 ALA A O 1
ATOM 581 N N . ILE A 1 73 ? -5.973 2.037 0.394 1.00 89.69 73 ILE A N 1
ATOM 582 C CA . ILE A 1 73 ? -5.372 2.024 1.739 1.00 89.69 73 ILE A CA 1
ATOM 583 C C . ILE A 1 73 ? -5.102 3.455 2.228 1.00 89.69 73 ILE A C 1
ATOM 585 O O . ILE A 1 73 ? -5.424 3.779 3.371 1.00 89.69 73 ILE A O 1
ATOM 589 N N . HIS A 1 74 ? -4.558 4.331 1.376 1.00 90.06 74 HIS A N 1
ATOM 590 C CA . HIS A 1 74 ? -4.351 5.735 1.732 1.00 90.06 74 HIS A CA 1
ATOM 591 C C . HIS A 1 74 ? -5.673 6.422 2.103 1.00 90.06 74 HIS A C 1
ATOM 593 O O . HIS A 1 74 ? -5.734 7.099 3.131 1.00 90.06 74 HIS A O 1
ATOM 599 N N . GLN A 1 75 ? -6.721 6.293 1.289 1.00 88.88 75 GLN A N 1
ATOM 600 C CA . GLN A 1 75 ? -8.006 6.951 1.546 1.00 88.88 75 GLN A CA 1
ATOM 601 C C . GLN A 1 75 ? -8.623 6.494 2.871 1.00 88.88 75 GLN A C 1
ATOM 603 O O . GLN A 1 75 ? -9.113 7.322 3.632 1.00 88.88 75 GLN A O 1
ATOM 608 N N . LEU A 1 76 ? -8.516 5.203 3.190 1.00 87.19 76 LEU A N 1
ATOM 609 C CA . LEU A 1 76 ? -8.977 4.642 4.460 1.00 87.19 76 LEU A CA 1
ATOM 610 C C . LEU A 1 76 ? -8.229 5.225 5.656 1.00 87.19 76 LEU A C 1
ATOM 612 O O . LEU A 1 76 ? -8.853 5.672 6.617 1.00 87.19 76 LEU A O 1
ATOM 616 N N . LEU A 1 77 ? -6.898 5.276 5.578 1.00 89.81 77 LEU A N 1
ATOM 617 C CA . LEU A 1 77 ? -6.082 5.882 6.629 1.00 89.81 77 LEU A CA 1
ATOM 618 C C . LEU A 1 77 ? -6.412 7.369 6.806 1.00 89.81 77 LEU A C 1
ATOM 620 O O . LEU A 1 77 ? -6.511 7.850 7.931 1.00 89.81 77 LEU A O 1
ATOM 624 N N . HIS A 1 78 ? -6.623 8.091 5.703 1.00 88.44 78 HIS A N 1
ATOM 625 C CA . HIS A 1 78 ? -6.983 9.508 5.735 1.00 88.44 78 HIS A CA 1
ATOM 626 C C . HIS A 1 78 ? -8.406 9.744 6.274 1.00 88.44 78 HIS A C 1
ATOM 628 O O . HIS A 1 78 ? -8.671 10.779 6.879 1.00 88.44 78 HIS A O 1
ATOM 634 N N . ALA A 1 79 ? -9.314 8.780 6.107 1.00 88.69 79 ALA A N 1
ATOM 635 C CA . ALA A 1 79 ? -10.651 8.788 6.702 1.00 88.69 79 ALA A CA 1
ATOM 636 C C . ALA A 1 79 ? -10.657 8.409 8.199 1.00 88.69 79 ALA A C 1
ATOM 638 O O . ALA A 1 79 ? -11.719 8.381 8.817 1.00 88.69 79 ALA A O 1
ATOM 639 N N . GLY A 1 80 ? -9.492 8.122 8.793 1.00 88.00 80 GLY A N 1
ATOM 640 C CA . GLY A 1 80 ? -9.355 7.764 10.208 1.00 88.00 80 GLY A CA 1
ATOM 641 C C . GLY A 1 80 ? -9.507 6.271 10.504 1.00 88.00 80 GLY A C 1
ATOM 642 O O . GLY A 1 80 ? -9.510 5.879 11.670 1.00 88.00 80 GLY A O 1
ATOM 643 N N . VAL A 1 81 ? -9.600 5.418 9.479 1.00 88.62 81 VAL A N 1
ATOM 644 C CA . VAL A 1 81 ? -9.620 3.963 9.663 1.00 88.62 81 VAL A CA 1
ATOM 645 C C . VAL A 1 81 ? -8.228 3.499 10.081 1.00 88.62 81 VAL A C 1
ATOM 647 O O . VAL A 1 81 ? -7.225 3.839 9.453 1.00 88.62 81 VAL A O 1
ATOM 650 N N . SER A 1 82 ? -8.146 2.702 11.146 1.00 87.75 82 SER A N 1
ATOM 651 C CA . SER A 1 82 ? -6.861 2.184 11.608 1.00 87.75 82 SER A CA 1
ATOM 652 C C . SER A 1 82 ? -6.304 1.133 10.643 1.00 87.75 82 SER A C 1
ATOM 654 O O . SER A 1 82 ? -7.034 0.336 10.053 1.00 87.75 82 SER A O 1
ATOM 656 N N . LEU A 1 83 ? -4.977 1.071 10.525 1.00 84.88 83 LEU A N 1
ATOM 657 C CA . LEU A 1 83 ? -4.298 0.098 9.663 1.00 84.88 83 LEU A CA 1
ATOM 658 C C . LEU A 1 83 ? -4.611 -1.361 10.034 1.00 84.88 83 LEU A C 1
ATOM 660 O O . LEU A 1 83 ? -4.560 -2.248 9.185 1.00 84.88 83 LEU A O 1
ATOM 664 N N . GLN A 1 84 ? -4.937 -1.609 11.302 1.00 86.06 84 GLN A N 1
ATOM 665 C CA . GLN A 1 84 ? -5.336 -2.923 11.789 1.00 86.06 84 GLN A CA 1
ATOM 666 C C . GLN A 1 84 ? -6.703 -3.338 11.236 1.00 86.06 84 GLN A C 1
ATOM 668 O O . GLN A 1 84 ? -6.834 -4.462 10.759 1.00 86.06 84 GLN A O 1
ATOM 673 N N . VAL A 1 85 ? -7.677 -2.422 11.227 1.00 84.44 85 VAL A N 1
ATOM 674 C CA . VAL A 1 85 ? -8.994 -2.653 10.614 1.00 84.44 85 VAL A CA 1
ATOM 675 C C . VAL A 1 85 ? -8.844 -2.871 9.109 1.00 84.44 85 VAL A C 1
ATOM 677 O O . VAL A 1 85 ? -9.400 -3.819 8.569 1.00 84.44 85 VAL A O 1
ATOM 680 N N . ILE A 1 86 ? -8.011 -2.070 8.436 1.00 84.31 86 ILE A N 1
ATOM 681 C CA . ILE A 1 86 ? -7.723 -2.249 7.002 1.00 84.31 86 ILE A CA 1
A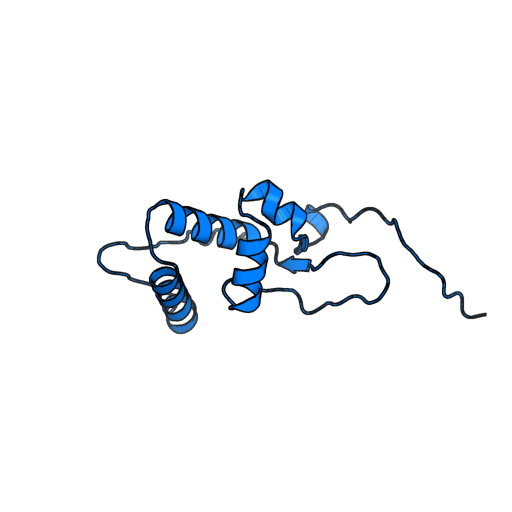TOM 682 C C . ILE A 1 86 ? -7.148 -3.645 6.722 1.00 84.31 86 ILE A C 1
ATOM 684 O O . ILE A 1 86 ? -7.556 -4.298 5.764 1.00 84.31 86 ILE A O 1
ATOM 688 N N . ARG A 1 87 ? -6.221 -4.127 7.560 1.00 83.38 87 ARG A N 1
ATOM 689 C CA . ARG A 1 87 ? -5.654 -5.473 7.415 1.00 83.38 87 ARG A CA 1
ATOM 690 C C . ARG A 1 87 ? -6.721 -6.557 7.570 1.00 83.38 87 ARG A C 1
ATOM 692 O O . ARG A 1 87 ? -6.720 -7.475 6.765 1.00 83.38 87 ARG A O 1
ATOM 699 N N . GLN A 1 88 ? -7.607 -6.440 8.560 1.00 82.25 88 GLN A N 1
ATOM 700 C CA . GLN A 1 88 ? -8.703 -7.396 8.766 1.00 82.25 88 GLN A CA 1
ATOM 701 C C . GLN A 1 88 ? -9.632 -7.448 7.550 1.00 82.25 88 GLN A C 1
ATOM 703 O O . GLN A 1 88 ? -9.858 -8.519 7.008 1.00 82.25 88 GLN A O 1
ATOM 708 N N . ILE A 1 89 ? -10.052 -6.285 7.042 1.00 78.81 89 ILE A N 1
ATOM 709 C CA . ILE A 1 89 ? -10.890 -6.174 5.838 1.00 78.81 89 ILE A CA 1
ATOM 710 C C . ILE A 1 89 ? -10.232 -6.866 4.635 1.00 78.81 89 ILE A C 1
ATOM 712 O O . ILE A 1 89 ? -10.900 -7.573 3.885 1.00 78.81 89 ILE A O 1
ATOM 716 N N . ILE A 1 90 ? -8.928 -6.663 4.428 1.00 76.12 90 ILE A N 1
ATOM 717 C CA . ILE A 1 90 ? -8.202 -7.273 3.305 1.00 76.12 90 ILE A CA 1
ATOM 718 C C . ILE A 1 90 ? -8.066 -8.792 3.487 1.00 76.12 90 ILE A C 1
ATOM 720 O O . ILE A 1 90 ? -8.242 -9.525 2.517 1.00 76.12 90 ILE A O 1
ATOM 724 N N . ASP A 1 91 ? -7.776 -9.262 4.699 1.00 74.06 91 ASP A N 1
ATOM 725 C CA . ASP A 1 91 ? -7.649 -10.690 5.019 1.00 74.06 91 ASP A CA 1
ATOM 726 C C . ASP A 1 91 ? -8.987 -11.432 4.836 1.00 74.06 91 ASP A C 1
ATOM 728 O O . ASP A 1 91 ? -9.049 -12.470 4.166 1.00 74.06 91 ASP A O 1
ATOM 732 N N . ASP A 1 92 ? -10.080 -10.825 5.309 1.00 70.12 92 ASP A N 1
ATOM 733 C CA . ASP A 1 92 ? -11.448 -11.312 5.117 1.00 70.12 92 ASP A CA 1
ATOM 734 C C . ASP A 1 92 ? -11.823 -11.350 3.630 1.00 70.12 92 ASP A C 1
ATOM 736 O O . ASP A 1 92 ? -12.411 -12.329 3.162 1.00 70.12 92 ASP A O 1
ATOM 740 N N . PHE A 1 93 ? -11.438 -10.328 2.855 1.00 69.38 93 PHE A N 1
ATOM 741 C CA . PHE A 1 93 ? -11.700 -10.277 1.416 1.00 69.38 93 PHE A CA 1
ATOM 742 C C . PHE A 1 93 ? -10.969 -11.381 0.650 1.00 69.38 93 PHE A C 1
ATOM 744 O O . PHE A 1 93 ? -11.573 -12.039 -0.194 1.00 69.38 93 PHE A O 1
ATOM 751 N N . VAL A 1 94 ? -9.687 -11.610 0.943 1.00 65.88 94 VAL A N 1
ATOM 752 C CA . VAL A 1 94 ? -8.898 -12.671 0.294 1.00 65.88 94 VAL A CA 1
ATOM 753 C C . VAL A 1 94 ? -9.458 -14.054 0.633 1.00 65.88 94 VAL A C 1
ATOM 755 O O . VAL A 1 94 ? -9.483 -14.934 -0.225 1.00 65.88 94 VAL A O 1
ATOM 758 N N . THR A 1 95 ? -9.955 -14.236 1.857 1.00 60.44 95 THR A N 1
ATOM 759 C CA . THR A 1 95 ? -10.472 -15.524 2.336 1.00 60.44 95 THR A CA 1
ATOM 760 C C . THR A 1 95 ? -11.904 -15.806 1.870 1.00 60.44 95 THR A C 1
ATOM 762 O O . THR A 1 95 ? -12.250 -16.955 1.599 1.00 60.44 95 THR A O 1
ATOM 765 N N . THR A 1 96 ? -12.757 -14.780 1.773 1.00 61.59 96 THR A N 1
ATOM 766 C CA . THR A 1 96 ? -14.215 -14.954 1.603 1.00 61.59 96 THR A CA 1
ATOM 767 C C . THR A 1 96 ? -14.806 -14.271 0.364 1.00 61.59 96 THR A C 1
ATOM 769 O O . THR A 1 96 ? -15.982 -14.471 0.054 1.00 61.59 96 THR A O 1
ATOM 772 N N . GLY A 1 97 ? -14.026 -13.451 -0.350 1.00 60.09 97 GLY A N 1
ATOM 773 C CA . GLY A 1 97 ? -14.493 -12.619 -1.466 1.00 60.09 97 GLY A CA 1
ATOM 774 C C . GLY A 1 97 ? -15.399 -11.451 -1.049 1.00 60.09 97 GLY A C 1
ATOM 775 O O . GLY A 1 97 ? -15.989 -10.790 -1.904 1.00 60.09 97 GLY A O 1
ATOM 776 N N . ARG A 1 98 ? -15.555 -11.201 0.257 1.00 53.34 98 ARG A N 1
ATOM 777 C CA . ARG A 1 98 ? -16.358 -10.118 0.842 1.00 53.34 98 ARG A CA 1
ATOM 778 C C . ARG A 1 98 ? -15.634 -9.560 2.064 1.00 53.34 98 ARG A C 1
ATOM 780 O O . ARG A 1 98 ? -14.907 -10.279 2.730 1.00 53.34 98 ARG A O 1
ATOM 787 N N . ALA A 1 99 ? -15.846 -8.289 2.380 1.00 55.69 99 ALA A N 1
ATOM 788 C CA . ALA A 1 99 ? -15.360 -7.719 3.632 1.00 55.69 99 ALA A CA 1
ATOM 789 C C . ALA A 1 99 ? -16.421 -6.808 4.251 1.00 55.69 99 ALA A C 1
ATOM 791 O O . ALA A 1 99 ? -17.136 -6.092 3.548 1.00 55.69 99 ALA A O 1
ATOM 792 N N . THR A 1 100 ? -16.561 -6.856 5.573 1.00 51.16 100 THR A N 1
ATOM 793 C CA . THR A 1 100 ? -17.490 -6.013 6.333 1.00 51.16 100 THR A CA 1
ATOM 794 C C . THR A 1 100 ? -16.805 -5.588 7.623 1.00 51.16 100 THR A C 1
ATOM 796 O O . THR A 1 100 ? -16.332 -6.430 8.375 1.00 51.16 100 THR A O 1
ATOM 799 N N . SER A 1 101 ? -16.763 -4.284 7.889 1.00 53.62 101 SER A N 1
ATOM 800 C CA . SER A 1 101 ? -16.244 -3.719 9.140 1.00 53.62 101 SER A CA 1
ATOM 801 C C . SER A 1 101 ? -17.262 -2.739 9.708 1.00 53.62 101 SER A C 1
ATOM 803 O O . SER A 1 101 ? -17.716 -1.882 8.956 1.00 53.62 101 SER A O 1
ATOM 805 N N . GLU A 1 102 ? -17.611 -2.881 10.991 1.00 51.88 102 GLU A N 1
ATOM 806 C CA . GLU A 1 102 ? -18.549 -2.071 11.801 1.00 51.88 102 GLU A CA 1
ATOM 807 C C . GLU A 1 102 ? -19.202 -0.864 11.085 1.00 51.88 102 GLU A C 1
ATOM 809 O O . GLU A 1 102 ? -18.842 0.291 11.298 1.00 51.88 102 GLU A O 1
ATOM 814 N N . GLY A 1 103 ? -20.183 -1.140 10.214 1.00 50.44 103 GLY A N 1
ATOM 815 C CA . GLY A 1 103 ? -21.027 -0.124 9.569 1.00 50.44 103 GLY A CA 1
ATOM 816 C C . GLY A 1 103 ? -20.540 0.450 8.230 1.00 50.44 103 GLY A C 1
A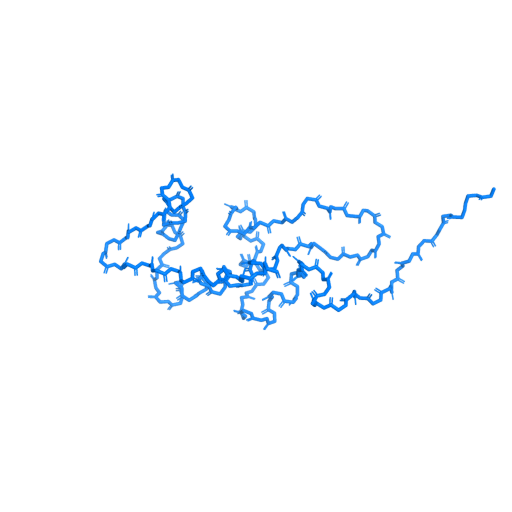TOM 817 O O . GLY A 1 103 ? -21.279 1.214 7.614 1.00 50.44 1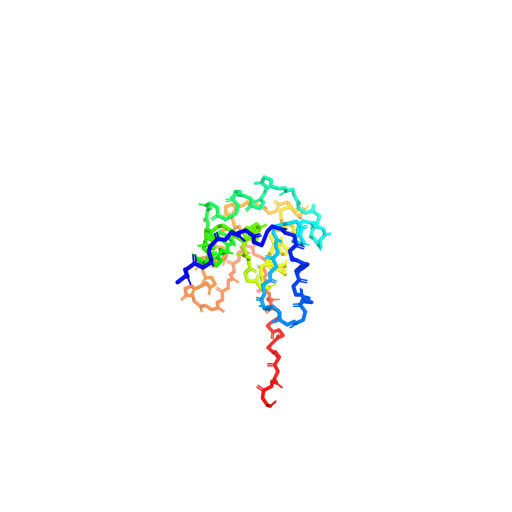03 GLY A O 1
ATOM 818 N N . ILE A 1 104 ? -19.359 0.071 7.731 1.00 55.53 104 ILE A N 1
ATOM 819 C CA . ILE A 1 104 ? -18.839 0.503 6.425 1.00 55.53 104 ILE A CA 1
ATOM 820 C C . ILE A 1 104 ? -18.759 -0.707 5.488 1.00 55.53 104 ILE A C 1
ATOM 822 O O . ILE A 1 104 ? -17.999 -1.650 5.715 1.00 55.53 104 ILE A O 1
ATOM 826 N N . THR A 1 105 ? -19.563 -0.684 4.422 1.00 54.19 105 THR A N 1
ATOM 827 C CA . THR A 1 105 ? -19.516 -1.693 3.353 1.00 54.19 105 THR A CA 1
ATOM 828 C C . THR A 1 105 ? -18.560 -1.214 2.267 1.00 54.19 105 THR A C 1
ATOM 830 O O . THR A 1 105 ? -18.834 -0.218 1.601 1.00 54.19 105 THR A O 1
ATOM 833 N N . PHE A 1 106 ? -17.445 -1.919 2.076 1.00 52.69 106 PHE A N 1
ATOM 834 C CA . PHE A 1 106 ? -16.533 -1.669 0.962 1.00 52.69 106 PHE A CA 1
ATOM 835 C C . PHE A 1 106 ? -16.950 -2.505 -0.244 1.00 52.69 106 PHE A C 1
ATOM 837 O O . PHE A 1 106 ? -16.821 -3.726 -0.233 1.00 52.69 106 PHE A O 1
ATOM 844 N N . VAL A 1 107 ? -17.428 -1.844 -1.296 1.00 52.66 107 VAL A N 1
ATOM 845 C CA . VAL A 1 107 ? -17.558 -2.446 -2.626 1.00 52.66 107 VAL A CA 1
ATOM 846 C C . VAL A 1 107 ? -16.427 -1.876 -3.467 1.00 52.66 107 VAL A C 1
ATOM 848 O O . VAL A 1 107 ? -16.497 -0.737 -3.921 1.00 52.66 107 VAL A O 1
ATOM 851 N N . LEU A 1 108 ? -15.346 -2.639 -3.626 1.00 47.00 108 LEU A N 1
ATOM 852 C CA . LEU A 1 108 ? -14.370 -2.336 -4.665 1.00 47.00 108 LEU A CA 1
ATOM 853 C C . LEU A 1 108 ? -15.014 -2.765 -5.979 1.00 47.00 108 LEU A C 1
ATOM 855 O O . LEU A 1 108 ? -15.196 -3.961 -6.206 1.00 47.00 108 LEU A O 1
ATOM 859 N N . GLU A 1 109 ? -15.401 -1.800 -6.812 1.00 49.69 109 GLU A N 1
ATOM 860 C CA . GLU A 1 109 ? -15.764 -2.090 -8.194 1.00 49.69 109 GLU A CA 1
ATOM 861 C C . GLU A 1 109 ? -14.555 -2.784 -8.834 1.00 49.69 109 GLU A C 1
ATOM 863 O O . GLU A 1 109 ? -13.507 -2.180 -9.061 1.00 49.69 109 GLU A O 1
ATOM 868 N N . GLN A 1 110 ? -14.660 -4.096 -9.036 1.00 41.88 110 GLN A N 1
ATOM 869 C CA . GLN A 1 110 ? -13.754 -4.806 -9.916 1.00 41.88 110 GLN A CA 1
ATOM 870 C C . GLN A 1 110 ? -14.135 -4.358 -11.323 1.00 41.88 110 GLN A C 1
ATOM 872 O O . GLN A 1 110 ? -15.010 -4.958 -11.946 1.00 41.88 110 GLN A O 1
ATOM 877 N N . THR A 1 111 ? -13.511 -3.290 -11.820 1.00 43.59 111 THR A N 1
ATOM 878 C CA . THR A 1 111 ? -13.456 -3.047 -13.260 1.00 43.59 111 THR A CA 1
ATOM 879 C C . THR A 1 111 ? -12.575 -4.154 -13.840 1.00 43.59 111 THR A C 1
ATOM 881 O O . THR A 1 111 ? -11.372 -3.998 -14.030 1.00 43.59 111 THR A O 1
ATOM 884 N N . GLY A 1 112 ? -13.162 -5.340 -14.001 1.00 40.28 112 GLY A N 1
ATOM 885 C CA . GLY A 1 112 ? -12.608 -6.371 -14.854 1.00 40.28 112 GLY A CA 1
ATOM 886 C C . GLY A 1 112 ? -12.678 -5.832 -16.269 1.00 40.28 112 GLY A C 1
ATOM 887 O O . GLY A 1 112 ? -13.772 -5.601 -16.779 1.00 40.28 112 GLY A O 1
ATOM 888 N N . ASP A 1 113 ? -11.519 -5.583 -16.862 1.00 34.78 113 ASP A N 1
ATOM 889 C CA . ASP A 1 113 ? -11.408 -5.338 -18.290 1.00 34.78 113 ASP A CA 1
ATOM 890 C C . ASP A 1 113 ? -11.894 -6.601 -19.034 1.00 34.78 113 ASP A C 1
ATOM 892 O O . ASP A 1 113 ? -11.359 -7.692 -18.792 1.00 34.78 113 ASP A O 1
ATOM 896 N N . PRO A 1 114 ? -12.950 -6.517 -19.865 1.00 47.88 114 PRO A N 1
ATOM 897 C CA . PRO A 1 114 ? -13.395 -7.626 -20.688 1.00 47.88 114 PRO A CA 1
ATOM 898 C C . PRO A 1 114 ? -12.647 -7.594 -22.028 1.00 47.88 114 PRO A C 1
ATOM 900 O O . PRO A 1 114 ? -13.152 -7.056 -23.009 1.00 47.88 114 PRO A O 1
ATOM 903 N N . ALA A 1 115 ? -11.471 -8.209 -22.082 1.00 40.16 115 ALA A N 1
ATOM 904 C CA . ALA A 1 115 ? -10.830 -8.609 -23.338 1.00 40.16 115 ALA A CA 1
ATOM 905 C C . ALA A 1 115 ? -10.894 -10.148 -23.411 1.00 40.16 115 ALA A C 1
ATOM 907 O O . ALA A 1 115 ? -10.302 -10.816 -22.563 1.00 40.16 115 ALA A O 1
ATOM 908 N N . ALA A 1 116 ? -11.673 -10.838 -24.255 1.00 36.19 116 ALA A N 1
ATOM 909 C CA . ALA A 1 116 ? -12.182 -10.563 -25.608 1.00 36.19 116 ALA A CA 1
ATOM 910 C C . ALA A 1 116 ? -11.083 -10.212 -26.617 1.00 36.19 116 ALA A C 1
ATOM 912 O O . ALA A 1 116 ? -10.545 -9.089 -26.544 1.00 36.19 116 ALA A O 1
#

Sequence (116 aa):
MISNVSRIGQPLPPREDRGWVTTSELIDETSVTYRQVDYWLRTGLLATLEDIHPGTGWTRRLPADQIPRARAIHQLLHAGVSLQVIRQIIDDFVTTGRATSEGITFVLEQTGDPAA

Secondary structure (DSSP, 8-state):
-------TTPPPPPGGGTSEEEHHHHHHHH---HHHHHHHHHHTSSPPPS---TTS----EEETTHHHHHHHHHHHHHTT--HHHHHHHHHHHHHHS--EETTEE-----------